Protein AF-A0A6L5YC31-F1 (afdb_monomer_lite)

InterPro domains:
  IPR049241 Domain of unknown function DUF6876 [PF21781] (1-84)

Sequence (84 aa):
MAELCEAFWLVDKICTVQQTEPYSKEYFQVWRLIMKENHHATLICDDGNGKIISQEEINYTDFPLSEGITLYMTNDVIMLPTEY

Organism: NCBI:txid2605789

pLDDT: mean 70.66, std 12.27, range [36.28, 86.69]

Radius of gyration: 12.46 Å; chains: 1; bounding box: 30×20×32 Å

Secondary structure (DSSP, 8-state):
--TTTS-HHHHHHHHHHHTSTTGGG-SEEEEEEEEETTTEEEEEEE-SSS-EEEEEEES------TT-EEEEEETTEEE-S---

Structure (mmCIF, N/CA/C/O backbone):
data_AF-A0A6L5YC31-F1
#
_entry.id   AF-A0A6L5YC31-F1
#
loop_
_atom_site.group_PDB
_atom_site.id
_atom_site.type_symbol
_atom_site.label_atom_id
_atom_site.label_alt_id
_atom_site.label_comp_id
_atom_site.label_asym_id
_atom_site.label_entity_id
_atom_site.label_seq_id
_atom_site.pdbx_PDB_ins_code
_atom_site.Cartn_x
_atom_site.Cartn_y
_atom_site.Cartn_z
_atom_site.occupancy
_atom_site.B_iso_or_equiv
_atom_site.auth_seq_id
_atom_site.auth_comp_id
_atom_site.auth_asym_id
_atom_site.auth_atom_id
_atom_site.pdbx_PDB_model_num
ATOM 1 N N . MET A 1 1 ? -6.827 -5.751 -19.647 1.00 39.50 1 MET A N 1
ATOM 2 C CA . MET A 1 1 ? -6.597 -7.218 -19.463 1.00 39.50 1 MET A CA 1
ATOM 3 C C . MET A 1 1 ? -5.120 -7.578 -19.284 1.00 39.50 1 MET A C 1
ATOM 5 O O . MET A 1 1 ? -4.864 -8.618 -18.695 1.00 39.50 1 MET A O 1
ATOM 9 N N . ALA A 1 2 ? -4.166 -6.751 -19.738 1.00 36.28 2 ALA A N 1
ATOM 10 C CA . ALA A 1 2 ? -2.740 -6.943 -19.446 1.00 36.28 2 ALA A CA 1
ATOM 11 C C . ALA A 1 2 ? -2.311 -6.334 -18.093 1.00 36.28 2 ALA A C 1
ATOM 13 O O . ALA A 1 2 ? -1.410 -6.866 -17.462 1.00 36.28 2 ALA A O 1
ATOM 14 N N . GLU A 1 3 ? -3.016 -5.316 -17.586 1.00 47.31 3 GLU A N 1
ATOM 15 C CA . GLU A 1 3 ? -2.618 -4.594 -16.358 1.00 47.31 3 GLU A CA 1
ATOM 16 C C . GLU A 1 3 ? -2.738 -5.421 -15.066 1.00 47.31 3 GLU A C 1
ATOM 18 O O . GLU A 1 3 ? -2.077 -5.137 -14.073 1.00 47.31 3 GLU A O 1
ATOM 23 N N . LEU A 1 4 ? -3.557 -6.480 -15.068 1.00 45.25 4 LEU A N 1
ATOM 24 C CA . LEU A 1 4 ? -3.660 -7.408 -13.935 1.00 45.25 4 LEU A CA 1
ATOM 25 C C . LEU A 1 4 ? -2.463 -8.368 -13.859 1.00 45.25 4 LEU A C 1
ATOM 27 O O . LEU A 1 4 ? -2.215 -8.945 -12.803 1.00 45.25 4 LEU A O 1
ATOM 31 N N . CYS A 1 5 ? -1.725 -8.546 -14.962 1.00 48.75 5 CYS A N 1
ATOM 32 C CA . CYS A 1 5 ? -0.690 -9.572 -15.062 1.00 48.75 5 CYS A CA 1
ATOM 33 C C . CYS A 1 5 ? 0.600 -9.202 -14.313 1.00 48.75 5 CYS A C 1
ATOM 35 O O . CYS A 1 5 ? 1.343 -10.076 -13.877 1.00 48.75 5 CYS A O 1
ATOM 37 N N . GLU A 1 6 ? 0.850 -7.910 -14.115 1.00 54.50 6 GLU A N 1
ATOM 38 C CA . GLU A 1 6 ? 2.110 -7.405 -13.550 1.00 54.50 6 GLU A CA 1
ATOM 39 C C . GLU A 1 6 ? 1.999 -7.112 -12.040 1.00 54.50 6 GLU A C 1
ATOM 41 O O . GLU A 1 6 ? 2.997 -6.872 -11.358 1.00 54.50 6 GLU A O 1
ATOM 46 N N . ALA A 1 7 ? 0.782 -7.195 -11.487 1.00 64.19 7 ALA A N 1
ATOM 47 C CA . ALA A 1 7 ? 0.474 -6.913 -10.085 1.00 64.19 7 ALA A CA 1
ATOM 48 C C . ALA A 1 7 ? 0.234 -8.166 -9.225 1.00 64.19 7 ALA A C 1
ATOM 50 O O . ALA A 1 7 ? -0.085 -8.026 -8.047 1.00 64.19 7 ALA A O 1
ATOM 51 N N . PHE A 1 8 ? 0.375 -9.387 -9.757 1.00 70.06 8 PHE A N 1
ATOM 52 C CA . PHE A 1 8 ? 0.046 -10.605 -8.998 1.00 70.06 8 PHE A CA 1
ATOM 53 C C . PHE A 1 8 ? 0.822 -10.729 -7.686 1.00 70.06 8 PHE A C 1
ATOM 55 O O . PHE A 1 8 ? 0.228 -11.036 -6.658 1.00 70.06 8 PHE A O 1
ATOM 62 N N . TRP A 1 9 ? 2.127 -10.441 -7.701 1.00 78.62 9 TRP A N 1
ATOM 63 C CA . TRP A 1 9 ? 2.960 -10.484 -6.495 1.00 78.62 9 TRP A CA 1
ATOM 64 C C . TRP A 1 9 ? 2.537 -9.423 -5.466 1.00 78.62 9 TRP A C 1
ATOM 66 O O . TRP A 1 9 ? 2.650 -9.643 -4.263 1.00 78.62 9 TRP A O 1
ATOM 76 N N . LEU A 1 10 ? 2.030 -8.277 -5.931 1.00 76.81 10 LEU A N 1
ATOM 77 C CA . LEU A 1 10 ? 1.555 -7.187 -5.086 1.00 76.81 10 LEU A CA 1
ATOM 78 C C . LEU A 1 10 ? 0.215 -7.556 -4.443 1.00 76.81 10 LEU A C 1
ATOM 80 O O . LEU A 1 10 ? 0.050 -7.399 -3.239 1.00 76.81 10 LEU A O 1
ATOM 84 N N . VAL A 1 11 ? -0.709 -8.113 -5.228 1.00 75.88 11 VAL A N 1
ATOM 85 C CA . VAL A 1 11 ? -2.014 -8.605 -4.762 1.00 75.88 11 VAL A CA 1
ATOM 86 C C . VAL A 1 11 ? -1.857 -9.760 -3.770 1.00 75.88 11 VAL A C 1
ATOM 88 O O . VAL A 1 11 ? -2.469 -9.727 -2.706 1.00 75.88 11 VAL A O 1
ATOM 91 N N . ASP A 1 12 ? -1.011 -10.746 -4.076 1.00 78.38 12 ASP A N 1
ATOM 92 C CA . ASP A 1 12 ? -0.712 -11.881 -3.190 1.00 78.38 12 ASP A CA 1
ATOM 93 C C . ASP A 1 12 ? -0.159 -11.409 -1.839 1.00 78.38 12 ASP A C 1
ATOM 95 O O . ASP A 1 12 ? -0.612 -11.831 -0.769 1.00 78.38 12 ASP A O 1
ATOM 99 N N . LYS A 1 13 ? 0.757 -10.437 -1.884 1.00 78.00 13 LYS A N 1
ATOM 100 C CA . LYS A 1 13 ? 1.338 -9.836 -0.689 1.00 78.00 13 LYS A CA 1
ATOM 101 C C . LYS A 1 13 ? 0.305 -9.095 0.147 1.00 78.00 13 LYS A C 1
ATOM 103 O O . LYS A 1 13 ? 0.266 -9.309 1.355 1.00 78.00 13 LYS A O 1
ATOM 108 N N . ILE A 1 14 ? -0.526 -8.266 -0.488 1.00 76.50 14 ILE A N 1
ATOM 109 C CA . ILE A 1 14 ? -1.619 -7.518 0.149 1.00 76.50 14 ILE A CA 1
ATOM 110 C C . ILE A 1 14 ? -2.637 -8.476 0.793 1.00 76.50 14 ILE A C 1
ATOM 112 O O . ILE A 1 14 ? -3.071 -8.253 1.922 1.00 76.50 14 ILE A O 1
ATOM 116 N N . CYS A 1 15 ? -2.966 -9.578 0.121 1.00 74.19 15 CYS A N 1
ATOM 117 C CA . CYS A 1 15 ? -3.843 -10.614 0.663 1.00 74.19 15 CYS A CA 1
ATOM 118 C C . CYS A 1 15 ? -3.207 -11.304 1.888 1.00 74.19 15 CYS A C 1
ATOM 120 O O . CYS A 1 15 ? -3.839 -11.441 2.933 1.00 74.19 15 CYS A O 1
ATOM 122 N N . THR A 1 16 ? -1.915 -11.641 1.820 1.00 76.56 16 THR A N 1
ATOM 123 C CA . THR A 1 16 ? -1.179 -12.276 2.931 1.00 76.56 16 THR A CA 1
ATOM 124 C C . THR A 1 16 ? -1.124 -11.393 4.181 1.00 76.56 16 THR A C 1
ATOM 126 O O . THR A 1 16 ? -1.360 -11.855 5.301 1.00 76.56 16 THR A O 1
ATOM 129 N N . VAL A 1 17 ? -0.813 -10.106 4.018 1.00 72.56 17 VAL A N 1
ATOM 130 C CA . VAL A 1 17 ? -0.769 -9.157 5.144 1.00 72.56 17 VAL A CA 1
ATOM 131 C C . VAL A 1 17 ? -2.160 -8.849 5.686 1.00 72.56 17 VAL A C 1
ATOM 133 O O . VAL A 1 17 ? -2.285 -8.705 6.895 1.00 72.56 17 VAL A O 1
ATOM 136 N N . GLN A 1 18 ? -3.211 -8.840 4.860 1.00 66.12 18 GLN A N 1
ATOM 137 C CA . GLN A 1 18 ? -4.596 -8.713 5.333 1.00 66.12 18 GLN A CA 1
ATOM 138 C C . GLN A 1 18 ? -4.984 -9.847 6.297 1.00 66.12 18 GLN A C 1
ATOM 140 O O . GLN A 1 18 ? -5.709 -9.628 7.270 1.00 66.12 18 GLN A O 1
ATOM 145 N N . GLN A 1 19 ? -4.471 -11.058 6.066 1.00 65.19 19 GLN A N 1
ATOM 146 C CA . GLN A 1 19 ? -4.682 -12.206 6.954 1.00 65.19 19 GLN A CA 1
ATOM 147 C C . GLN A 1 19 ? -3.858 -12.137 8.252 1.00 65.19 19 GLN A C 1
ATOM 149 O O . GLN A 1 19 ? -4.073 -12.938 9.161 1.00 65.19 19 GLN A O 1
ATOM 154 N N . THR A 1 20 ? -2.931 -11.185 8.363 1.00 65.19 20 THR A N 1
ATOM 155 C CA . THR A 1 20 ? -2.106 -10.963 9.553 1.00 65.19 20 THR A CA 1
ATOM 156 C C . THR A 1 20 ? -2.721 -9.862 10.425 1.00 65.19 20 THR A C 1
ATOM 158 O O . THR A 1 20 ? -3.096 -8.794 9.949 1.00 65.19 20 THR A O 1
ATOM 161 N N . GLU A 1 21 ? -2.830 -10.073 11.739 1.00 54.53 21 GLU A N 1
ATOM 162 C CA . GLU A 1 21 ? -3.144 -8.974 12.664 1.00 54.53 21 GLU A CA 1
ATOM 163 C C . GLU A 1 21 ? -1.937 -8.023 12.756 1.00 54.53 21 GLU A C 1
ATOM 165 O O . GLU A 1 21 ? -0.805 -8.494 12.893 1.00 54.53 21 GLU A O 1
ATOM 170 N N . PRO A 1 22 ? -2.128 -6.692 12.687 1.00 57.78 22 PRO A N 1
ATOM 171 C CA . PRO A 1 22 ? -3.360 -5.947 12.976 1.00 57.78 22 PRO A CA 1
ATOM 172 C C . PRO A 1 22 ? -4.248 -5.588 11.768 1.00 57.78 22 PRO A C 1
ATOM 174 O O . PRO A 1 22 ? -5.287 -4.969 11.971 1.00 57.78 22 PRO A O 1
ATOM 177 N N . TYR A 1 23 ? -3.882 -5.972 10.544 1.00 59.94 23 TYR A N 1
ATOM 178 C CA . TYR A 1 23 ? -4.560 -5.536 9.314 1.00 59.94 23 TYR A CA 1
ATOM 179 C C . TYR A 1 23 ? -5.998 -6.062 9.188 1.00 59.94 23 TYR A C 1
ATOM 181 O O . TYR A 1 23 ? -6.870 -5.379 8.665 1.00 59.94 23 TYR A O 1
ATOM 189 N N . SER A 1 24 ? -6.270 -7.250 9.735 1.00 53.84 24 SER A N 1
ATOM 190 C CA . SER A 1 24 ? -7.582 -7.913 9.674 1.00 53.84 24 SER A CA 1
ATOM 191 C C . SER A 1 24 ? -8.723 -7.148 10.379 1.00 53.84 24 SER A C 1
ATOM 193 O O . SER A 1 24 ? -9.897 -7.439 10.158 1.00 53.84 24 SER A O 1
ATOM 195 N N . LYS A 1 25 ? -8.407 -6.161 11.233 1.00 54.59 25 LYS A N 1
ATOM 196 C CA . LYS A 1 25 ? -9.416 -5.320 11.906 1.00 54.59 25 LYS A CA 1
ATOM 197 C C . LYS A 1 25 ? -9.877 -4.130 11.076 1.00 54.59 25 LYS A C 1
ATOM 199 O O . LYS A 1 25 ? -10.923 -3.562 11.393 1.00 54.59 25 LYS A O 1
ATOM 204 N N . GLU A 1 26 ? -9.118 -3.757 10.055 1.00 61.06 26 GLU A N 1
ATOM 205 C CA . GLU A 1 26 ? -9.345 -2.524 9.326 1.00 61.06 26 GLU A CA 1
ATOM 206 C C . G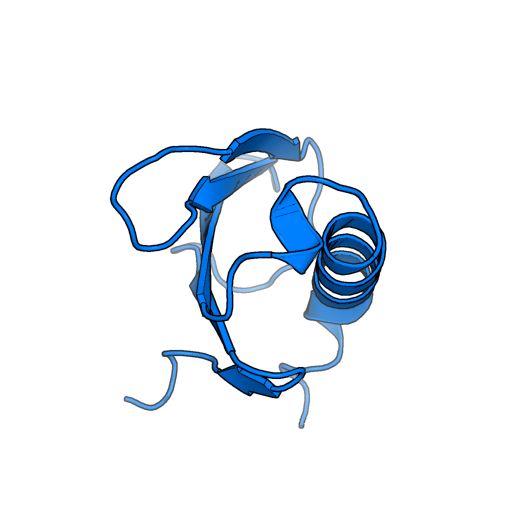LU A 1 26 ? -10.039 -2.804 7.986 1.00 61.06 26 GLU A C 1
ATOM 208 O O . GLU A 1 26 ? -9.562 -3.567 7.149 1.00 61.06 26 GLU A O 1
ATOM 213 N N . TYR A 1 27 ? -11.209 -2.196 7.778 1.00 63.56 27 TYR A N 1
ATOM 214 C CA . TYR A 1 27 ? -12.057 -2.446 6.601 1.00 63.56 27 TYR A CA 1
ATOM 215 C C . TYR A 1 27 ? -11.531 -1.793 5.313 1.00 63.56 27 TYR A C 1
ATOM 217 O O . TYR A 1 27 ? -12.054 -2.053 4.222 1.00 63.56 27 TYR A O 1
ATOM 225 N N . PHE A 1 28 ? -10.535 -0.916 5.436 1.00 75.19 28 PHE A N 1
ATOM 226 C CA . PHE A 1 28 ? -9.999 -0.113 4.351 1.00 75.19 28 PHE A CA 1
ATOM 227 C C . PHE A 1 28 ? -8.491 0.055 4.520 1.00 75.19 28 PHE A C 1
ATOM 229 O O . PHE A 1 28 ? -8.028 0.451 5.580 1.00 75.19 28 PHE A O 1
ATOM 236 N N . GLN A 1 29 ? -7.728 -0.235 3.472 1.00 78.62 29 GLN A N 1
ATOM 237 C CA . GLN A 1 29 ? -6.275 -0.107 3.461 1.00 78.62 29 GLN A CA 1
ATOM 238 C C . GLN A 1 29 ? -5.838 0.593 2.177 1.00 78.62 29 GLN A C 1
ATOM 240 O O . GLN A 1 29 ? -6.379 0.345 1.097 1.00 78.62 29 GLN A O 1
ATOM 245 N N . VAL A 1 30 ? -4.836 1.457 2.285 1.00 84.12 30 VAL A N 1
ATOM 246 C CA . VAL A 1 30 ? -4.285 2.228 1.172 1.00 84.12 30 VAL A CA 1
ATOM 247 C C . VAL A 1 30 ? -2.845 1.809 0.936 1.00 84.12 30 VAL A C 1
ATOM 249 O O . VAL A 1 30 ? -1.963 2.047 1.754 1.00 84.12 30 VAL A O 1
ATOM 252 N N . TRP A 1 31 ? -2.592 1.228 -0.223 1.00 83.19 31 TRP A N 1
ATOM 253 C CA . TRP A 1 31 ? -1.293 0.733 -0.645 1.00 83.19 31 TRP A CA 1
ATOM 254 C C . TRP A 1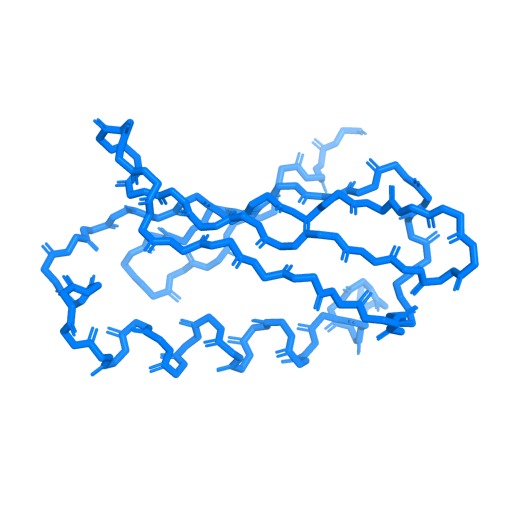 31 ? -0.724 1.655 -1.716 1.00 83.19 31 TRP A C 1
ATOM 256 O O . TRP A 1 31 ? -1.176 1.656 -2.852 1.00 83.19 31 TRP A O 1
ATOM 266 N N . ARG A 1 32 ? 0.263 2.478 -1.377 1.00 85.00 32 ARG A N 1
ATOM 267 C CA . ARG A 1 32 ? 0.938 3.366 -2.330 1.00 85.00 32 ARG A CA 1
ATOM 268 C C . ARG A 1 32 ? 2.222 2.714 -2.805 1.00 85.00 32 ARG A C 1
ATOM 270 O O . ARG A 1 32 ? 3.152 2.562 -2.025 1.00 85.00 32 ARG A O 1
ATOM 277 N N . LEU A 1 33 ? 2.276 2.358 -4.077 1.00 84.38 33 LEU A N 1
ATOM 278 C CA . LEU A 1 33 ? 3.477 1.896 -4.754 1.00 84.38 33 LEU A CA 1
ATOM 279 C C . LEU A 1 33 ? 4.113 3.082 -5.482 1.00 84.38 33 LEU A C 1
ATOM 281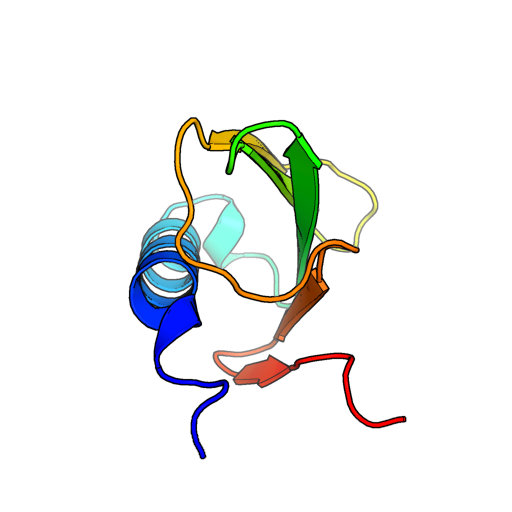 O O . LEU A 1 33 ? 3.572 3.575 -6.467 1.00 84.38 33 LEU A O 1
ATOM 285 N N . ILE A 1 34 ? 5.259 3.550 -5.002 1.00 83.62 34 ILE A N 1
ATOM 286 C CA . ILE A 1 34 ? 6.030 4.627 -5.623 1.00 83.62 34 ILE A CA 1
ATOM 287 C C . ILE A 1 34 ? 7.160 4.004 -6.429 1.00 83.62 34 ILE A C 1
ATOM 289 O O . ILE A 1 34 ? 8.069 3.428 -5.835 1.00 83.62 34 ILE A O 1
ATOM 293 N N . MET A 1 35 ? 7.145 4.147 -7.754 1.00 80.00 35 MET A N 1
ATOM 294 C CA . MET A 1 35 ? 8.285 3.723 -8.566 1.00 80.00 35 MET A CA 1
ATOM 295 C C . MET A 1 35 ? 9.474 4.662 -8.409 1.00 80.00 35 MET A C 1
ATOM 297 O O . MET A 1 35 ? 9.345 5.876 -8.251 1.00 80.00 35 MET A O 1
ATOM 301 N N . LYS A 1 36 ? 10.656 4.062 -8.433 1.00 77.75 36 LYS A N 1
ATOM 302 C CA . LYS A 1 36 ? 11.966 4.699 -8.395 1.00 77.75 36 LYS A CA 1
ATOM 303 C C . LYS A 1 36 ? 12.741 4.289 -9.651 1.00 77.75 36 LYS A C 1
ATOM 305 O O . LYS A 1 36 ? 12.405 3.324 -10.335 1.00 77.75 36 LYS A O 1
ATOM 310 N N . GLU A 1 37 ? 13.804 5.026 -9.949 1.00 71.88 37 GLU A N 1
ATOM 311 C CA . GLU A 1 37 ? 14.739 4.667 -11.021 1.00 71.88 37 GLU A CA 1
ATOM 312 C C . GLU A 1 37 ? 15.381 3.284 -10.761 1.00 71.88 37 GLU A C 1
ATOM 314 O O . GLU A 1 37 ? 15.515 2.871 -9.610 1.00 71.88 37 GLU A O 1
ATOM 319 N N . ASN A 1 38 ? 15.795 2.577 -11.824 1.00 73.56 38 ASN A N 1
ATOM 320 C CA . ASN A 1 38 ? 16.352 1.206 -11.798 1.00 73.56 38 ASN A CA 1
ATOM 321 C C . ASN A 1 38 ? 15.377 0.066 -11.430 1.00 73.56 38 ASN A C 1
ATOM 323 O O . ASN A 1 38 ? 15.793 -0.911 -10.815 1.00 73.56 38 ASN A O 1
ATOM 327 N N . HIS A 1 39 ? 14.099 0.142 -11.820 1.00 73.56 39 HIS A N 1
ATOM 328 C CA . HIS A 1 39 ? 13.084 -0.876 -11.471 1.00 73.56 39 HIS A CA 1
ATOM 329 C C . HIS A 1 39 ? 12.879 -1.042 -9.958 1.00 73.56 39 HIS A C 1
ATOM 331 O O . HIS A 1 39 ? 12.385 -2.068 -9.499 1.00 73.56 39 HIS A O 1
ATOM 337 N N . HIS A 1 40 ? 13.268 -0.046 -9.164 1.00 83.12 40 HIS A N 1
ATOM 338 C CA . HIS A 1 40 ? 12.999 -0.036 -7.736 1.00 83.12 40 HIS A CA 1
ATOM 339 C C . HIS A 1 40 ? 11.594 0.521 -7.488 1.00 83.12 40 HIS A C 1
ATOM 341 O O . HIS A 1 40 ? 11.101 1.359 -8.239 1.00 83.12 40 HIS A O 1
ATOM 347 N N . ALA A 1 41 ? 10.960 0.104 -6.402 1.00 84.25 41 ALA A N 1
ATOM 348 C CA . ALA A 1 41 ? 9.714 0.681 -5.929 1.00 84.25 41 ALA A CA 1
ATOM 349 C C . ALA A 1 41 ? 9.709 0.792 -4.412 1.00 84.25 41 ALA A C 1
ATOM 351 O O . ALA A 1 41 ? 10.453 0.112 -3.717 1.00 84.25 41 ALA A O 1
ATOM 352 N N . THR A 1 42 ? 8.845 1.632 -3.876 1.00 86.56 42 THR A N 1
ATOM 353 C CA . THR A 1 42 ? 8.571 1.695 -2.446 1.00 86.56 42 THR A CA 1
ATOM 354 C C . THR A 1 42 ? 7.087 1.464 -2.258 1.00 86.56 42 THR A C 1
ATOM 356 O O . THR A 1 42 ? 6.274 2.243 -2.746 1.00 86.56 42 THR A O 1
ATOM 359 N N . LEU A 1 43 ? 6.732 0.386 -1.571 1.00 86.12 43 LEU A N 1
ATOM 360 C CA . LEU A 1 43 ? 5.368 0.054 -1.207 1.00 86.12 43 LEU A CA 1
ATOM 361 C C . LEU A 1 43 ? 5.083 0.570 0.202 1.00 86.12 43 LEU A C 1
ATOM 363 O O . LEU A 1 43 ? 5.708 0.152 1.169 1.00 86.12 43 LEU A O 1
ATOM 367 N N . ILE A 1 44 ? 4.126 1.476 0.328 1.00 86.69 44 ILE A N 1
ATOM 368 C CA . ILE A 1 44 ? 3.704 2.054 1.601 1.00 86.69 44 ILE A CA 1
ATOM 369 C C . ILE A 1 44 ? 2.270 1.612 1.865 1.00 86.69 44 ILE A C 1
ATOM 371 O O . ILE A 1 44 ? 1.374 1.920 1.086 1.00 86.69 44 ILE A O 1
ATOM 375 N N . CYS A 1 45 ? 2.056 0.913 2.971 1.00 83.75 45 CYS A N 1
ATOM 376 C CA . CYS A 1 45 ? 0.747 0.547 3.485 1.00 83.75 45 CYS A CA 1
ATOM 377 C C . CYS A 1 45 ? 0.301 1.550 4.544 1.00 83.75 45 CYS A C 1
ATOM 379 O O . CYS A 1 45 ? 0.926 1.691 5.599 1.00 83.75 45 CYS A O 1
ATOM 381 N N . ASP A 1 46 ? -0.835 2.177 4.291 1.00 84.81 46 ASP A N 1
ATOM 382 C CA . ASP A 1 46 ? -1.578 2.986 5.239 1.00 84.81 46 ASP A CA 1
ATOM 383 C C . ASP A 1 46 ? -2.928 2.332 5.534 1.00 84.81 46 ASP A C 1
ATOM 385 O O . ASP A 1 46 ? -3.516 1.634 4.713 1.00 84.81 46 ASP A O 1
ATOM 389 N N . ASP A 1 47 ? -3.398 2.557 6.742 1.00 75.44 47 ASP A N 1
ATOM 390 C CA . ASP A 1 47 ? -4.634 2.015 7.285 1.00 75.44 47 ASP A CA 1
ATOM 391 C C . ASP A 1 47 ? -5.894 2.805 6.885 1.00 75.44 47 ASP A C 1
ATOM 393 O O . ASP A 1 47 ? -7.002 2.531 7.325 1.00 75.44 47 ASP A O 1
ATOM 397 N N . GLY A 1 48 ? -5.741 3.897 6.134 1.00 67.94 48 GLY A N 1
ATOM 398 C CA . GLY A 1 48 ? -6.825 4.837 5.852 1.00 67.94 48 GLY A CA 1
ATOM 399 C C . GLY A 1 48 ? -7.235 5.712 7.037 1.00 67.94 48 GLY A C 1
ATOM 400 O O . GLY A 1 48 ? -7.785 6.790 6.821 1.00 67.94 48 GLY A O 1
ATOM 401 N N . ASN A 1 49 ? -6.894 5.330 8.270 1.00 71.75 49 ASN A N 1
ATOM 402 C CA . ASN A 1 49 ? -6.972 6.189 9.455 1.00 71.75 49 ASN A CA 1
ATOM 403 C C . ASN A 1 49 ? -5.760 7.134 9.602 1.00 71.75 49 ASN A C 1
ATOM 405 O O . ASN A 1 49 ? -5.613 7.799 10.629 1.00 71.75 49 ASN A O 1
ATOM 409 N N . GLY A 1 50 ? -4.867 7.199 8.604 1.00 66.38 50 GLY A N 1
ATOM 410 C CA . GLY A 1 50 ? -3.645 8.013 8.643 1.00 66.38 50 GLY A CA 1
ATOM 411 C C . GLY A 1 50 ? -2.518 7.398 9.476 1.00 66.38 50 GLY A C 1
ATOM 412 O O . GLY A 1 50 ? -1.579 8.095 9.871 1.00 66.38 50 GLY A O 1
ATOM 413 N N . LYS A 1 51 ? -2.620 6.098 9.766 1.00 77.69 51 LYS A N 1
ATOM 414 C CA . LYS A 1 51 ? -1.561 5.317 10.393 1.00 77.69 51 LYS A CA 1
ATOM 415 C C . LYS A 1 51 ? -0.858 4.488 9.324 1.00 77.69 51 LYS A C 1
ATOM 417 O O . LYS A 1 51 ? -1.426 3.544 8.779 1.00 77.69 51 LYS A O 1
ATOM 422 N N . ILE A 1 52 ? 0.418 4.793 9.105 1.00 80.44 52 ILE A N 1
ATOM 423 C CA . ILE A 1 52 ? 1.293 3.964 8.278 1.00 80.44 52 ILE A CA 1
ATOM 424 C C . ILE A 1 52 ? 1.512 2.652 9.028 1.00 80.44 52 ILE A C 1
ATOM 426 O O . ILE A 1 52 ? 2.102 2.643 10.112 1.00 80.44 52 ILE A O 1
ATOM 430 N N . ILE A 1 53 ? 1.004 1.551 8.476 1.00 77.50 53 ILE A N 1
ATOM 431 C CA . ILE A 1 53 ? 1.152 0.236 9.099 1.00 77.50 53 ILE A CA 1
ATOM 432 C C . ILE A 1 53 ? 2.500 -0.372 8.736 1.00 77.50 53 ILE A C 1
ATOM 434 O O . ILE A 1 53 ? 3.159 -0.972 9.585 1.00 77.50 53 ILE A O 1
ATOM 438 N N . SER A 1 54 ? 2.928 -0.222 7.484 1.00 77.44 54 SER A N 1
ATOM 439 C CA . SER A 1 54 ? 4.220 -0.722 7.023 1.00 77.44 54 SER A CA 1
ATOM 440 C C . SER A 1 54 ? 4.683 0.010 5.779 1.00 77.44 54 SER A C 1
ATOM 442 O O . SER A 1 54 ? 3.887 0.451 4.960 1.00 77.44 54 SER A O 1
ATOM 444 N N . GLN A 1 55 ? 5.994 0.118 5.639 1.00 86.00 55 GLN A N 1
ATOM 445 C CA . GLN A 1 55 ? 6.648 0.603 4.436 1.00 86.00 55 GLN A CA 1
ATOM 446 C C . GLN A 1 55 ? 7.705 -0.420 4.052 1.00 86.00 55 GLN A C 1
ATOM 448 O O . GLN A 1 55 ? 8.437 -0.909 4.913 1.00 86.00 55 GLN A O 1
ATOM 453 N N . GLU A 1 56 ? 7.778 -0.748 2.775 1.00 83.12 56 GLU A N 1
ATOM 454 C CA . GLU A 1 56 ? 8.726 -1.717 2.271 1.00 83.12 56 GLU A CA 1
ATOM 455 C C . GLU A 1 56 ? 9.310 -1.257 0.945 1.00 83.12 56 GLU A C 1
ATOM 457 O O . GLU A 1 56 ? 8.605 -0.814 0.041 1.00 83.12 56 GLU A O 1
ATOM 462 N N . GLU A 1 57 ? 10.627 -1.347 0.839 1.00 84.88 57 GLU A N 1
ATOM 463 C CA . GLU A 1 57 ? 11.332 -1.071 -0.401 1.00 84.88 57 GLU A CA 1
ATOM 464 C C . GLU A 1 57 ? 11.442 -2.350 -1.222 1.00 84.88 57 GLU A C 1
ATOM 466 O O . GLU A 1 57 ? 11.798 -3.419 -0.734 1.00 84.88 57 GLU A O 1
ATOM 471 N N . ILE A 1 58 ? 11.119 -2.220 -2.497 1.00 82.88 58 ILE A N 1
ATOM 472 C CA . ILE A 1 58 ? 11.109 -3.276 -3.489 1.00 82.88 58 ILE A CA 1
ATOM 473 C C . ILE A 1 58 ? 12.265 -2.995 -4.428 1.00 82.88 58 ILE A C 1
ATOM 475 O O . ILE A 1 58 ? 12.251 -2.042 -5.201 1.00 82.88 58 ILE A O 1
ATOM 479 N N . ASN A 1 59 ? 13.295 -3.826 -4.346 1.00 76.38 59 ASN A N 1
ATOM 480 C CA . ASN A 1 59 ? 14.509 -3.653 -5.137 1.00 76.38 59 ASN A CA 1
ATOM 481 C C . ASN A 1 59 ? 14.328 -4.007 -6.618 1.00 76.38 59 ASN A C 1
ATOM 483 O O . ASN A 1 59 ? 15.196 -3.692 -7.420 1.00 76.38 59 ASN A O 1
ATOM 487 N N . TYR A 1 60 ? 13.251 -4.694 -6.990 1.00 70.38 60 TYR A N 1
ATOM 488 C CA . TYR A 1 60 ? 12.963 -5.005 -8.384 1.00 70.38 60 TYR A CA 1
ATOM 489 C C . TYR A 1 60 ? 11.468 -5.241 -8.576 1.00 70.38 60 TYR A C 1
ATOM 491 O O . TYR A 1 60 ? 10.885 -6.092 -7.904 1.00 70.38 60 TYR A O 1
ATOM 499 N N . THR A 1 61 ? 10.856 -4.501 -9.494 1.00 71.88 61 THR A N 1
ATOM 500 C CA . THR A 1 61 ? 9.471 -4.692 -9.917 1.00 71.88 61 THR A CA 1
ATOM 501 C C . THR A 1 61 ? 9.377 -4.635 -11.434 1.00 71.88 61 THR A C 1
ATOM 503 O O . THR A 1 61 ? 10.010 -3.799 -12.074 1.00 71.88 61 THR A O 1
ATOM 506 N N . ASP A 1 62 ? 8.566 -5.524 -11.995 1.00 67.56 62 ASP A N 1
ATOM 507 C CA . ASP A 1 62 ? 8.308 -5.621 -13.435 1.00 67.56 62 ASP A CA 1
ATOM 508 C C . ASP A 1 62 ? 7.127 -4.732 -13.865 1.00 67.56 62 ASP A C 1
ATOM 510 O O . ASP A 1 62 ? 6.509 -4.938 -14.898 1.00 67.56 62 ASP A O 1
ATOM 514 N N . PHE A 1 63 ? 6.753 -3.754 -13.038 1.00 67.69 63 PHE A N 1
ATOM 515 C CA . PHE A 1 63 ? 5.615 -2.895 -13.337 1.00 67.69 63 PHE A CA 1
ATOM 516 C C . PHE A 1 63 ? 5.975 -1.886 -14.443 1.00 67.69 63 PHE A C 1
ATOM 518 O O . PHE A 1 63 ? 6.969 -1.162 -14.316 1.00 67.69 63 PHE A O 1
ATOM 525 N N . PRO A 1 64 ? 5.117 -1.720 -15.458 1.00 58.78 64 PRO A N 1
ATOM 526 C CA . PRO A 1 64 ? 5.394 -0.855 -16.600 1.00 58.78 64 PRO A CA 1
ATOM 527 C C . PRO A 1 64 ? 5.122 0.631 -16.309 1.00 58.78 64 PRO A C 1
ATOM 529 O O . PRO A 1 64 ? 5.512 1.495 -17.094 1.00 58.78 64 PRO A O 1
ATOM 532 N N . LEU A 1 65 ? 4.455 0.960 -15.193 1.00 65.25 65 LEU A N 1
ATOM 533 C CA . LEU A 1 65 ? 4.093 2.335 -14.835 1.00 65.25 65 LEU A CA 1
ATOM 534 C C . LEU A 1 65 ? 5.242 3.032 -14.100 1.00 65.25 65 LEU A C 1
ATOM 536 O O . LEU A 1 65 ? 5.474 2.782 -12.920 1.00 65.25 65 LEU A O 1
ATOM 540 N N . SER A 1 66 ? 5.926 3.961 -14.775 1.00 61.88 66 SER A N 1
ATOM 541 C CA . SER A 1 66 ? 7.020 4.751 -14.184 1.00 61.88 66 SER A CA 1
ATOM 542 C C . SER A 1 66 ? 6.579 5.735 -13.090 1.00 61.88 66 SER A C 1
ATOM 544 O O . SER A 1 66 ? 7.419 6.186 -12.318 1.00 61.88 66 SER A O 1
ATOM 546 N N . GLU A 1 67 ? 5.289 6.069 -12.995 1.00 64.31 67 GLU A N 1
ATOM 547 C CA . GLU A 1 67 ? 4.766 7.050 -12.026 1.00 64.31 67 GLU A CA 1
ATOM 548 C C . GLU A 1 67 ? 4.362 6.429 -10.675 1.00 64.31 67 GLU A C 1
ATOM 550 O O . GLU A 1 67 ? 4.147 7.147 -9.698 1.00 64.31 67 GLU A O 1
ATOM 555 N N . GLY A 1 68 ? 4.331 5.095 -10.573 1.00 71.81 68 GLY A N 1
ATOM 556 C CA . GLY A 1 68 ? 3.758 4.407 -9.416 1.00 71.81 68 GLY A CA 1
ATOM 557 C C . GLY A 1 68 ? 2.229 4.341 -9.464 1.00 71.81 68 GLY A C 1
ATOM 558 O O . GLY A 1 68 ? 1.581 4.922 -10.330 1.00 71.81 68 GLY A O 1
ATOM 559 N N . ILE A 1 69 ? 1.640 3.586 -8.541 1.00 77.81 69 ILE A N 1
ATOM 560 C CA . ILE A 1 69 ? 0.192 3.397 -8.441 1.00 77.81 69 ILE A CA 1
ATOM 561 C C . ILE A 1 69 ? -0.228 3.383 -6.976 1.00 77.81 69 ILE A C 1
ATOM 563 O O . ILE A 1 69 ? 0.471 2.859 -6.114 1.00 77.81 69 ILE A O 1
ATOM 567 N N . THR A 1 70 ? -1.381 3.964 -6.672 1.00 80.00 70 THR A N 1
ATOM 568 C CA 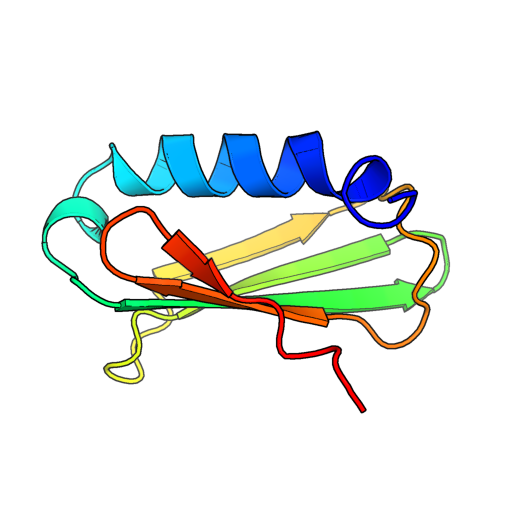. THR A 1 70 ? -2.028 3.750 -5.372 1.00 80.00 70 THR A CA 1
ATOM 569 C C . THR A 1 70 ? -3.058 2.649 -5.536 1.00 80.00 70 THR A C 1
ATOM 571 O O . THR A 1 70 ? -3.677 2.562 -6.573 1.00 80.00 70 THR A O 1
ATOM 574 N N . LEU A 1 71 ? -3.249 1.790 -4.558 1.00 79.69 71 LEU A N 1
ATOM 575 C CA . LEU A 1 71 ? -4.234 0.723 -4.549 1.00 79.69 71 LEU A CA 1
ATOM 576 C C . LEU A 1 71 ? -5.051 0.893 -3.283 1.00 79.69 71 LEU A C 1
ATOM 578 O O . LEU A 1 71 ? -4.507 1.177 -2.216 1.00 79.69 71 LEU A O 1
ATOM 582 N N . TYR A 1 72 ? -6.355 0.718 -3.398 1.00 78.75 72 TYR A N 1
ATOM 583 C CA . TYR A 1 72 ? -7.256 0.783 -2.260 1.00 78.75 72 TYR A CA 1
ATOM 584 C C . TYR A 1 72 ? -7.849 -0.595 -2.067 1.00 78.75 72 TYR A C 1
ATOM 586 O O . TYR A 1 72 ? -8.495 -1.119 -2.968 1.00 78.75 72 TYR A O 1
ATOM 594 N N . MET A 1 73 ? -7.624 -1.194 -0.910 1.00 75.62 73 MET A N 1
ATOM 595 C CA . MET A 1 73 ? -8.244 -2.460 -0.564 1.00 75.62 73 MET A CA 1
ATOM 596 C C . MET A 1 73 ? -9.401 -2.188 0.383 1.00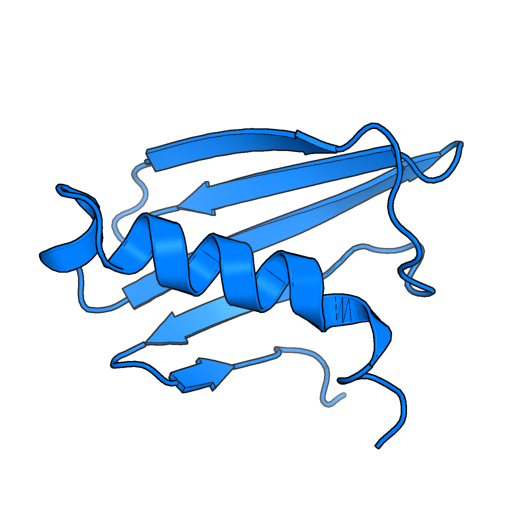 75.62 73 MET A C 1
ATOM 598 O O . MET A 1 73 ? -9.222 -1.542 1.414 1.00 75.62 73 MET A O 1
ATOM 602 N N . THR A 1 74 ? -10.589 -2.675 0.043 1.00 75.31 74 THR A N 1
ATOM 603 C CA . THR A 1 74 ? -11.743 -2.621 0.935 1.00 75.31 74 THR A CA 1
ATOM 604 C C . THR A 1 74 ? -12.541 -3.904 0.848 1.00 75.31 74 THR A C 1
ATOM 606 O O . THR A 1 74 ? -12.937 -4.318 -0.235 1.00 75.31 74 THR A O 1
ATOM 609 N N . ASN A 1 75 ? -12.776 -4.541 1.995 1.00 70.44 75 ASN A N 1
ATOM 610 C CA . ASN A 1 75 ? -13.654 -5.707 2.096 1.00 70.44 75 ASN A CA 1
ATOM 611 C C . ASN A 1 75 ? -13.359 -6.800 1.036 1.00 70.44 75 ASN A C 1
ATOM 613 O O . ASN A 1 75 ? -14.272 -7.244 0.343 1.00 70.44 75 ASN A O 1
ATOM 617 N N . ASP A 1 76 ? -12.079 -7.183 0.904 1.00 68.00 76 ASP A N 1
ATOM 618 C CA . ASP A 1 76 ? -11.544 -8.150 -0.086 1.00 68.00 76 ASP A CA 1
ATOM 619 C C . ASP A 1 76 ? -11.502 -7.658 -1.550 1.00 68.00 76 ASP A C 1
ATOM 621 O O . ASP A 1 76 ? -10.995 -8.333 -2.440 1.00 68.00 76 ASP A O 1
ATOM 625 N N . VAL A 1 77 ? -11.966 -6.438 -1.821 1.00 72.44 77 VAL A N 1
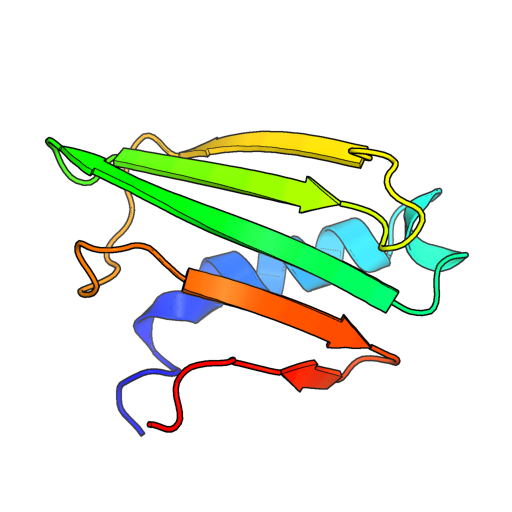ATOM 626 C CA . VAL A 1 77 ? -11.943 -5.832 -3.156 1.00 72.44 77 VAL A CA 1
ATOM 627 C C . VAL A 1 77 ? -10.749 -4.894 -3.288 1.00 72.44 77 VAL A C 1
ATOM 629 O O . VAL A 1 77 ? -10.582 -3.964 -2.499 1.00 72.44 77 VAL A O 1
ATOM 632 N N . ILE A 1 78 ? -9.932 -5.109 -4.320 1.00 75.00 78 ILE A N 1
ATOM 633 C CA . ILE A 1 78 ? -8.826 -4.219 -4.688 1.00 75.00 78 ILE A CA 1
ATOM 634 C C . ILE A 1 78 ? -9.317 -3.256 -5.768 1.00 75.00 78 ILE A C 1
ATOM 636 O O . ILE A 1 78 ? -9.748 -3.673 -6.841 1.00 75.00 78 ILE A O 1
ATOM 640 N N . MET A 1 79 ? -9.239 -1.963 -5.479 1.00 73.19 79 MET A N 1
ATOM 641 C CA . MET A 1 79 ? -9.593 -0.876 -6.380 1.00 73.19 79 MET A CA 1
ATOM 642 C C . MET A 1 79 ? -8.326 -0.167 -6.852 1.00 73.19 79 MET A C 1
ATOM 644 O O . MET A 1 79 ? -7.519 0.322 -6.054 1.00 73.19 79 MET A O 1
ATOM 648 N N . LEU A 1 80 ? -8.176 -0.101 -8.170 1.00 70.88 80 LEU A N 1
ATOM 649 C CA . LEU A 1 80 ? -7.158 0.682 -8.855 1.00 70.88 80 LEU A CA 1
ATOM 650 C C . LEU A 1 80 ? -7.733 2.093 -9.108 1.00 70.88 80 LEU A C 1
ATOM 652 O O . LEU A 1 80 ? -8.846 2.199 -9.610 1.00 70.88 80 LEU A O 1
ATOM 656 N N . PRO A 1 81 ? -7.017 3.186 -8.805 1.00 64.00 81 PRO A N 1
ATOM 657 C CA . PRO A 1 81 ? -7.402 4.546 -9.167 1.00 64.00 81 PRO A CA 1
ATOM 658 C C . PRO A 1 81 ? -7.137 4.863 -10.639 1.00 64.00 81 PRO A C 1
ATOM 660 O O . PRO A 1 81 ? -7.465 5.960 -11.080 1.00 64.00 81 PRO A O 1
ATOM 663 N N . THR A 1 82 ? -6.516 3.952 -11.396 1.00 46.22 82 THR A N 1
ATOM 664 C CA . THR A 1 82 ? -6.204 4.171 -12.810 1.00 46.22 82 THR A CA 1
ATOM 665 C C . THR A 1 82 ? -7.389 3.763 -13.688 1.00 46.22 82 THR A C 1
ATOM 667 O O . THR A 1 82 ? -7.405 2.733 -14.341 1.00 46.22 82 THR A O 1
ATOM 670 N N . GLU A 1 83 ? -8.418 4.602 -13.663 1.00 41.31 83 GLU A N 1
ATOM 671 C CA . GLU A 1 83 ? -9.304 4.817 -14.807 1.00 41.31 83 GLU A CA 1
ATOM 672 C C . GLU A 1 83 ? -9.505 6.335 -14.952 1.00 41.31 83 GLU A C 1
ATOM 674 O O . GLU A 1 83 ? -10.510 6.892 -14.508 1.00 41.31 83 GLU A O 1
ATOM 679 N N . TYR A 1 84 ? -8.505 7.013 -15.532 1.00 38.31 84 TYR A N 1
ATOM 680 C CA . TYR A 1 84 ? -8.688 8.250 -16.300 1.00 38.31 84 TYR A CA 1
ATOM 681 C C . TYR A 1 84 ? -7.565 8.433 -17.324 1.00 38.31 84 TYR A C 1
ATOM 683 O O . TYR A 1 84 ? -6.387 8.308 -16.920 1.00 38.31 84 TYR A O 1
#

Foldseek 3Di:
DVQVVQCPVVLVVVVVVCPDPPNVVQQKKKWWWAADPPQKIKIWIDRVVRDTPDIDIRNHGPHPDNGTWMWMDGPNDIDTPPDD